Protein AF-A0A2J8T3C6-F1 (afdb_monomer_lite)

Radius of gyration: 17.34 Å; chains: 1; bounding box: 57×27×31 Å

pLDDT: mean 91.24, std 11.91, range [50.22, 98.44]

Structure (mmCIF, N/CA/C/O backbone):
data_AF-A0A2J8T3C6-F1
#
_entry.id   AF-A0A2J8T3C6-F1
#
loop_
_at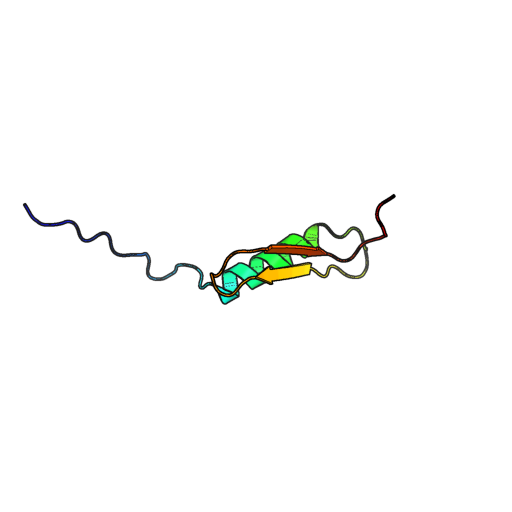om_site.group_PDB
_atom_site.id
_atom_site.type_symbol
_atom_site.label_atom_id
_atom_site.label_alt_id
_atom_site.label_comp_id
_atom_site.label_asym_id
_atom_site.label_entity_id
_atom_site.label_seq_id
_atom_site.pdbx_PDB_ins_code
_atom_site.Cartn_x
_atom_site.Cartn_y
_atom_site.Cartn_z
_atom_site.occupancy
_atom_site.B_iso_or_equiv
_atom_site.auth_seq_id
_atom_site.auth_comp_id
_atom_site.auth_asym_id
_atom_site.auth_atom_id
_atom_site.pdbx_PDB_model_num
ATOM 1 N N . MET A 1 1 ? -39.609 15.588 15.371 1.00 50.22 1 MET A N 1
ATOM 2 C CA . MET A 1 1 ? -38.488 15.332 14.444 1.00 50.22 1 MET A CA 1
ATOM 3 C C . MET A 1 1 ? -37.965 13.936 14.713 1.00 50.22 1 MET A C 1
ATOM 5 O O . MET A 1 1 ? -37.448 13.706 15.794 1.00 50.22 1 MET A O 1
ATOM 9 N N . SER A 1 2 ? -38.163 12.999 13.791 1.00 54.22 2 SER A N 1
ATOM 10 C CA . SER A 1 2 ? -37.529 11.679 13.841 1.00 54.22 2 SER A CA 1
ATOM 11 C C . SER A 1 2 ? -36.063 11.822 13.428 1.00 54.22 2 SER A C 1
ATOM 13 O O . SER A 1 2 ? -35.789 12.242 12.304 1.00 54.22 2 SER A O 1
ATOM 15 N N . GLU A 1 3 ? -35.134 11.521 14.334 1.00 59.00 3 GLU A N 1
ATOM 16 C CA . GLU A 1 3 ? -33.701 11.468 14.038 1.00 59.00 3 GLU A CA 1
ATOM 17 C C . GLU A 1 3 ? -33.436 10.403 12.966 1.00 59.00 3 GLU A C 1
AT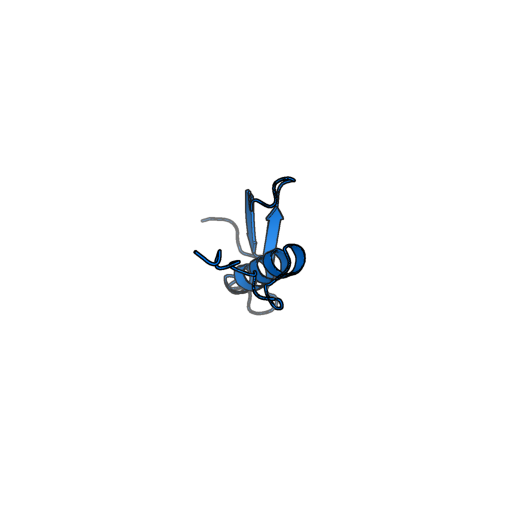OM 19 O O . GLU A 1 3 ? -33.729 9.220 13.146 1.00 59.00 3 GLU A O 1
ATOM 24 N N . VAL A 1 4 ? -32.898 10.825 11.822 1.00 64.31 4 VAL A N 1
ATOM 25 C CA . VAL A 1 4 ? -32.439 9.908 10.778 1.00 64.31 4 VAL A CA 1
ATOM 26 C C . VAL A 1 4 ? -31.107 9.327 11.246 1.00 64.31 4 VAL A C 1
ATOM 28 O O . VAL A 1 4 ? -30.065 9.971 11.156 1.00 64.31 4 VAL A O 1
ATOM 31 N N . SER A 1 5 ? -31.142 8.110 11.787 1.00 66.75 5 SER A N 1
ATOM 32 C CA . SER A 1 5 ? -29.938 7.331 12.070 1.00 66.75 5 SER A CA 1
ATOM 33 C C . SER A 1 5 ? -29.253 6.984 10.744 1.00 66.75 5 SER A C 1
ATOM 35 O O . SER A 1 5 ? -29.695 6.092 10.018 1.00 66.75 5 SER A O 1
ATOM 37 N N . CYS A 1 6 ? -28.182 7.703 10.400 1.00 64.62 6 CYS A N 1
ATOM 38 C CA . CYS A 1 6 ? -27.286 7.320 9.311 1.00 64.62 6 CYS A CA 1
ATOM 39 C C . CYS A 1 6 ? -26.549 6.033 9.706 1.00 64.62 6 CYS A C 1
ATOM 41 O O . CYS A 1 6 ? -25.479 6.075 10.317 1.00 64.62 6 CYS A O 1
ATOM 43 N N . LYS A 1 7 ? -27.136 4.877 9.387 1.00 77.56 7 LYS A N 1
ATOM 44 C CA . LYS A 1 7 ? -26.461 3.583 9.516 1.00 77.56 7 LYS A CA 1
ATOM 45 C C . LYS A 1 7 ? -25.296 3.509 8.530 1.00 77.56 7 LYS A C 1
ATOM 47 O O . LYS A 1 7 ? -25.424 3.898 7.370 1.00 77.56 7 LYS A O 1
ATOM 52 N N . LYS A 1 8 ? -24.158 2.998 9.003 1.00 77.81 8 LYS A N 1
ATOM 53 C CA . LYS A 1 8 ? -23.048 2.603 8.129 1.00 77.81 8 LYS A CA 1
ATOM 54 C C . LYS A 1 8 ? -23.530 1.470 7.216 1.00 77.81 8 LYS A C 1
ATOM 56 O O . LYS A 1 8 ? -24.416 0.715 7.608 1.00 77.81 8 LYS A O 1
ATOM 61 N N . ARG A 1 9 ? -22.975 1.382 6.001 1.00 88.12 9 ARG A N 1
ATOM 62 C CA . ARG A 1 9 ? -23.172 0.213 5.123 1.00 88.12 9 ARG A CA 1
ATOM 63 C C . ARG A 1 9 ? -22.740 -1.038 5.890 1.00 88.12 9 ARG A C 1
ATOM 65 O O . ARG A 1 9 ? -21.837 -0.925 6.706 1.00 88.12 9 ARG A O 1
ATOM 72 N N . ASP A 1 10 ? -23.353 -2.187 5.645 1.00 82.69 10 ASP A N 1
ATOM 73 C CA . ASP A 1 10 ? -22.950 -3.438 6.310 1.00 82.69 10 ASP A CA 1
ATOM 74 C C . ASP A 1 10 ? -21.794 -4.143 5.568 1.00 82.69 10 ASP A C 1
ATOM 76 O O . ASP A 1 10 ? -21.116 -4.994 6.127 1.00 82.69 10 ASP A O 1
ATOM 80 N N . ASP A 1 11 ? -21.532 -3.760 4.316 1.00 88.12 11 ASP A N 1
ATOM 81 C CA . ASP A 1 11 ? -20.535 -4.335 3.405 1.00 88.12 11 ASP A CA 1
ATOM 82 C C . ASP A 1 11 ? -19.425 -3.322 3.057 1.00 88.12 11 ASP A C 1
ATOM 84 O O . ASP A 1 11 ? -19.031 -3.156 1.897 1.00 88.12 11 ASP A O 1
ATOM 88 N N . TYR A 1 12 ? -18.955 -2.559 4.046 1.00 91.44 12 TYR A N 1
ATOM 89 C CA . TYR A 1 12 ? -17.750 -1.741 3.880 1.00 91.44 12 TYR A CA 1
ATOM 90 C C . TYR A 1 12 ? -16.496 -2.591 4.087 1.00 91.44 12 TYR A C 1
ATOM 92 O O . TYR A 1 12 ? -16.523 -3.621 4.749 1.00 91.44 12 TYR A O 1
ATOM 100 N N . LEU A 1 13 ? -15.396 -2.147 3.485 1.00 92.94 13 LEU A N 1
ATOM 101 C CA . LEU A 1 13 ? -14.127 -2.856 3.534 1.00 92.94 13 LEU A CA 1
ATOM 102 C C . LEU A 1 13 ? -13.489 -2.715 4.919 1.00 92.94 13 LEU A C 1
ATOM 104 O O . LEU A 1 13 ? -13.348 -1.592 5.417 1.00 92.94 13 LEU A O 1
ATOM 108 N N . GLU A 1 14 ? -13.067 -3.828 5.511 1.00 95.00 14 GLU A N 1
ATOM 109 C CA . GLU A 1 14 ? -12.368 -3.800 6.790 1.00 95.00 14 GLU A CA 1
ATOM 110 C C . GLU A 1 14 ? -10.919 -3.324 6.613 1.00 95.00 14 GLU A C 1
ATOM 112 O O . GLU A 1 14 ? -10.306 -3.452 5.548 1.00 95.00 14 GLU A O 1
ATOM 117 N N . TRP A 1 15 ? -10.337 -2.766 7.676 1.00 95.31 15 TRP A N 1
ATOM 118 C CA . TRP A 1 15 ? -8.990 -2.184 7.626 1.00 95.31 15 TRP A CA 1
ATOM 119 C C . TRP A 1 15 ? -7.906 -3.134 7.083 1.00 95.31 15 TRP A C 1
ATOM 121 O O . TRP A 1 15 ? -7.141 -2.705 6.215 1.00 95.31 15 TRP A O 1
ATOM 131 N N . PRO A 1 16 ? -7.814 -4.408 7.519 1.00 95.81 16 PRO A N 1
ATOM 132 C CA . PRO A 1 16 ? -6.802 -5.328 6.997 1.00 95.81 16 PRO A CA 1
ATOM 133 C C . PRO A 1 16 ? -6.948 -5.579 5.492 1.00 95.81 16 PRO A C 1
ATOM 135 O O . PRO A 1 16 ? -5.951 -5.631 4.774 1.00 95.81 16 PRO A O 1
ATOM 138 N N . GLU A 1 17 ? -8.186 -5.695 5.009 1.00 97.12 17 GLU A N 1
ATOM 139 C CA . GLU A 1 17 ? -8.496 -5.922 3.595 1.00 97.12 17 GLU A CA 1
ATOM 140 C C . GLU A 1 17 ? -8.146 -4.690 2.764 1.00 97.12 17 GLU A C 1
ATOM 142 O O . GLU A 1 17 ? -7.530 -4.810 1.706 1.00 97.12 17 GLU A O 1
ATOM 147 N N . TYR A 1 18 ? -8.454 -3.500 3.284 1.00 97.62 18 TYR A N 1
ATOM 148 C CA . TYR A 1 18 ? -8.055 -2.233 2.687 1.00 97.62 18 TYR A CA 1
ATOM 149 C C . TYR A 1 18 ? -6.533 -2.124 2.541 1.00 97.62 18 TYR A C 1
ATOM 151 O O . TYR A 1 18 ? -6.036 -1.843 1.450 1.00 97.62 18 TYR A O 1
ATOM 159 N N . PHE A 1 19 ? -5.767 -2.399 3.600 1.00 98.06 19 PHE A N 1
ATOM 160 C CA . PHE A 1 19 ? -4.304 -2.310 3.536 1.00 98.06 19 PHE A CA 1
ATOM 161 C C . PHE A 1 19 ? -3.684 -3.369 2.627 1.00 98.06 19 PHE A C 1
ATOM 163 O O . PHE A 1 19 ? -2.735 -3.072 1.896 1.00 98.06 19 PHE A O 1
ATOM 170 N N . MET A 1 20 ? -4.241 -4.580 2.619 1.00 98.19 20 MET A N 1
ATOM 171 C CA . MET A 1 20 ? -3.818 -5.624 1.692 1.00 98.19 20 MET A CA 1
ATOM 172 C C . MET A 1 20 ? -4.105 -5.215 0.241 1.00 98.19 20 MET A C 1
ATOM 174 O O . MET A 1 20 ? -3.223 -5.315 -0.611 1.00 98.19 20 MET A O 1
ATOM 178 N N . ALA A 1 21 ? -5.290 -4.666 -0.040 1.00 98.06 21 ALA A N 1
ATOM 179 C CA . ALA A 1 21 ? -5.644 -4.159 -1.364 1.00 98.06 21 ALA A CA 1
ATOM 180 C C . ALA A 1 21 ? -4.694 -3.041 -1.824 1.00 98.06 21 ALA A C 1
ATOM 182 O O . ALA A 1 21 ? -4.259 -3.043 -2.975 1.00 98.06 21 ALA A O 1
ATOM 183 N N . VAL A 1 22 ? -4.299 -2.132 -0.926 1.00 98.19 22 VAL A N 1
ATOM 184 C CA . VAL A 1 22 ? -3.297 -1.093 -1.222 1.00 98.19 22 VAL A CA 1
ATOM 185 C C . VAL A 1 22 ? -1.930 -1.699 -1.555 1.00 98.19 22 VAL A C 1
ATOM 187 O O . VAL A 1 22 ? -1.267 -1.226 -2.484 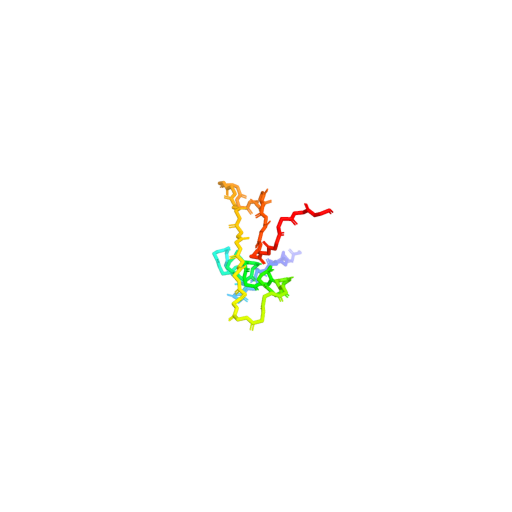1.00 98.19 22 VAL A O 1
ATOM 190 N N . ALA A 1 23 ? -1.501 -2.750 -0.849 1.00 98.25 23 ALA A N 1
ATOM 191 C CA . ALA A 1 23 ? -0.251 -3.444 -1.158 1.00 98.25 23 ALA A CA 1
ATOM 192 C C . ALA A 1 23 ? -0.295 -4.080 -2.560 1.00 98.25 23 ALA A C 1
ATOM 194 O O . ALA A 1 23 ? 0.607 -3.847 -3.365 1.00 98.25 23 ALA A O 1
ATOM 195 N N . PHE A 1 24 ? -1.374 -4.790 -2.903 1.00 98.12 24 PHE A N 1
ATOM 196 C CA . PHE A 1 24 ? -1.557 -5.365 -4.243 1.00 98.12 24 PHE A CA 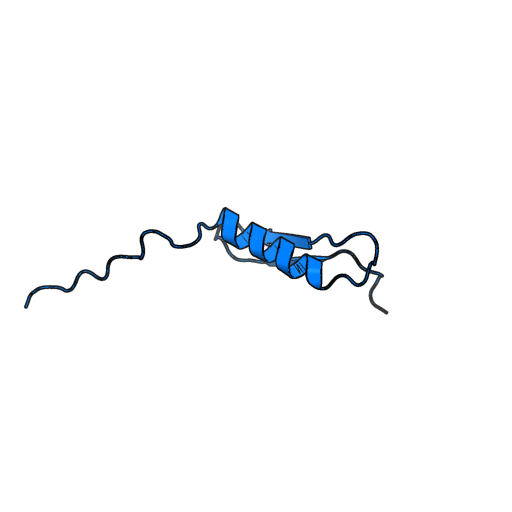1
ATOM 197 C C . PHE A 1 24 ? -1.654 -4.302 -5.340 1.00 98.12 24 PHE A C 1
ATOM 199 O O . PHE A 1 24 ? -1.082 -4.471 -6.415 1.00 98.12 24 PHE A O 1
ATOM 206 N N . LEU A 1 25 ? -2.333 -3.184 -5.079 1.00 98.06 25 LEU A N 1
ATOM 207 C CA . LEU A 1 25 ? -2.402 -2.072 -6.024 1.00 98.06 25 LEU A CA 1
ATOM 208 C C . LEU A 1 25 ? -1.018 -1.450 -6.251 1.00 98.06 25 LEU A C 1
ATOM 210 O O . LEU A 1 25 ? -0.651 -1.145 -7.383 1.00 98.06 25 LEU A O 1
ATOM 214 N N . SER A 1 26 ? -0.225 -1.311 -5.188 1.00 97.69 26 SER A N 1
ATOM 215 C CA . SER A 1 26 ? 1.144 -0.793 -5.275 1.00 97.69 26 SER A CA 1
ATOM 216 C C . SER A 1 26 ? 2.044 -1.712 -6.102 1.00 97.69 26 SER A C 1
ATOM 218 O O . SER A 1 26 ? 2.852 -1.217 -6.886 1.00 97.69 26 SER A O 1
ATOM 220 N N . ALA A 1 27 ? 1.860 -3.034 -5.996 1.00 97.88 27 ALA A N 1
ATOM 221 C CA . ALA A 1 27 ? 2.588 -4.026 -6.787 1.00 97.88 27 ALA A CA 1
ATOM 222 C C . ALA A 1 27 ? 2.454 -3.787 -8.302 1.00 97.88 27 ALA A C 1
ATOM 224 O O . ALA A 1 27 ? 3.427 -3.949 -9.034 1.00 97.88 27 ALA A O 1
ATOM 225 N N . GLN A 1 28 ? 1.290 -3.315 -8.769 1.00 96.88 28 GLN A N 1
ATOM 226 C CA . GLN A 1 28 ? 1.033 -3.036 -10.191 1.00 96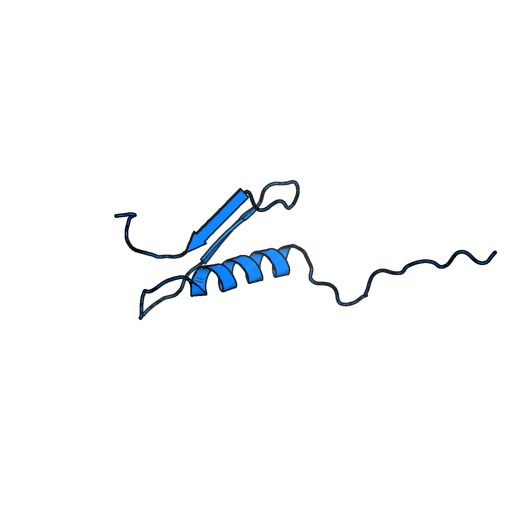.88 28 GLN A CA 1
ATOM 227 C C . GLN A 1 28 ? 1.896 -1.900 -10.767 1.00 96.88 28 GLN A C 1
ATOM 229 O O . GLN A 1 28 ? 1.927 -1.704 -11.979 1.00 96.88 28 GLN A O 1
ATOM 234 N N . ARG A 1 29 ? 2.614 -1.143 -9.925 1.00 96.50 29 ARG A N 1
ATOM 235 C CA . ARG A 1 29 ? 3.608 -0.161 -10.386 1.00 96.50 29 ARG A CA 1
ATOM 236 C C . ARG A 1 29 ? 4.959 -0.780 -10.748 1.00 96.50 29 ARG A C 1
ATOM 238 O O . ARG A 1 29 ? 5.773 -0.097 -11.377 1.00 96.50 29 ARG A O 1
ATOM 245 N N . SER A 1 30 ? 5.216 -2.025 -10.348 1.00 95.25 30 SER A N 1
ATOM 246 C CA . SER A 1 30 ? 6.437 -2.738 -10.712 1.00 95.25 30 SER A CA 1
ATOM 247 C C . SER A 1 30 ? 6.502 -2.971 -12.219 1.00 95.25 30 SER A C 1
ATOM 249 O O . SER A 1 30 ? 5.515 -3.334 -12.854 1.00 95.25 30 SER A O 1
ATOM 251 N N . LYS A 1 31 ? 7.689 -2.754 -12.792 1.00 95.62 31 LYS A N 1
ATOM 252 C CA . LYS A 1 31 ? 7.986 -3.022 -14.209 1.00 95.62 31 LYS A CA 1
ATOM 253 C C . LYS A 1 31 ? 8.661 -4.381 -14.421 1.00 95.62 31 LYS A C 1
ATOM 255 O O . LYS A 1 31 ? 9.041 -4.688 -15.547 1.00 95.62 31 LYS A O 1
ATOM 260 N N . ASP A 1 32 ? 8.869 -5.157 -13.357 1.00 94.94 32 ASP A N 1
ATOM 261 C CA . ASP A 1 32 ? 9.438 -6.500 -13.462 1.00 94.94 32 ASP A CA 1
ATOM 262 C C . ASP A 1 32 ? 8.439 -7.417 -14.196 1.00 94.94 32 ASP A C 1
ATOM 264 O O . ASP A 1 32 ? 7.294 -7.542 -13.752 1.00 94.94 32 ASP A O 1
ATOM 268 N N . PRO A 1 33 ? 8.833 -8.045 -15.322 1.00 93.81 33 PRO A N 1
ATOM 269 C CA . PRO A 1 33 ? 7.943 -8.896 -16.109 1.00 93.81 33 PRO A CA 1
ATOM 270 C C . PRO A 1 33 ? 7.620 -10.235 -15.432 1.00 93.81 33 PRO A C 1
ATOM 272 O O . PRO A 1 33 ? 6.664 -10.895 -15.833 1.00 93.81 33 PRO A O 1
ATOM 275 N N . ASN A 1 34 ? 8.396 -10.650 -14.428 1.00 95.94 34 ASN A N 1
ATOM 276 C CA . ASN A 1 34 ? 8.252 -11.958 -13.790 1.00 95.94 34 ASN A CA 1
ATOM 277 C C . ASN A 1 34 ? 7.432 -11.886 -12.502 1.00 95.94 34 ASN A C 1
ATOM 279 O O . ASN A 1 34 ? 6.649 -12.790 -12.220 1.00 95.94 34 ASN A O 1
ATOM 283 N N . SER A 1 35 ? 7.635 -10.837 -11.700 1.00 95.81 35 SER A N 1
ATOM 284 C CA . SER A 1 35 ? 7.020 -10.731 -10.377 1.00 95.81 35 SER A CA 1
ATOM 285 C C . SER A 1 35 ? 6.600 -9.302 -10.042 1.00 95.81 35 SER A C 1
ATOM 287 O O . SER A 1 35 ? 7.361 -8.358 -10.236 1.00 95.81 35 SER A O 1
ATOM 289 N N . GLN A 1 36 ? 5.391 -9.132 -9.503 1.00 97.62 36 GLN A N 1
ATOM 290 C CA . GLN A 1 36 ? 4.900 -7.850 -8.999 1.00 97.62 36 GLN A CA 1
ATOM 291 C C . GLN A 1 36 ? 4.559 -8.008 -7.522 1.00 97.62 36 GLN A C 1
ATOM 293 O O . GLN A 1 36 ? 3.581 -8.659 -7.157 1.00 97.62 36 GLN A O 1
ATOM 298 N N . VAL A 1 37 ? 5.387 -7.416 -6.668 1.00 98.06 37 VAL A N 1
ATOM 299 C CA . VAL A 1 37 ? 5.242 -7.456 -5.213 1.00 98.06 37 VAL A CA 1
ATOM 300 C C . VAL A 1 37 ? 5.073 -6.036 -4.711 1.00 98.06 37 VAL A C 1
ATOM 302 O O . VAL A 1 37 ? 5.792 -5.130 -5.131 1.00 98.06 37 VAL A O 1
ATOM 305 N N . GLY A 1 38 ? 4.128 -5.845 -3.797 1.00 98.19 38 GLY A N 1
ATOM 306 C CA . GLY A 1 38 ? 3.873 -4.568 -3.151 1.00 98.19 38 GLY A CA 1
ATOM 307 C C . GLY A 1 38 ? 3.854 -4.704 -1.638 1.00 98.19 38 GLY A C 1
ATOM 308 O O . GLY A 1 38 ? 3.619 -5.781 -1.092 1.00 98.19 38 GLY A O 1
ATOM 309 N N . ALA A 1 39 ? 4.124 -3.595 -0.963 1.00 98.31 39 ALA A N 1
ATOM 310 C CA . ALA A 1 39 ? 4.155 -3.502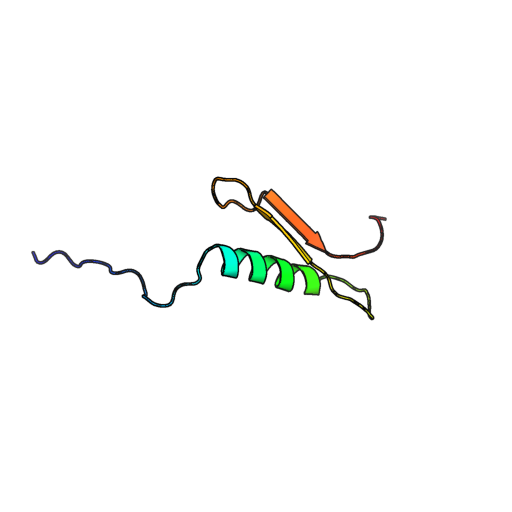 0.486 1.00 98.31 39 ALA A CA 1
ATOM 311 C C . ALA A 1 39 ? 3.420 -2.239 0.942 1.00 98.31 39 ALA A C 1
ATOM 313 O O . ALA A 1 39 ? 3.508 -1.189 0.303 1.00 98.31 39 ALA A O 1
ATOM 314 N N . CYS A 1 40 ? 2.721 -2.342 2.069 1.00 98.44 40 CYS A N 1
ATOM 315 C CA . CYS A 1 40 ? 2.046 -1.231 2.729 1.00 98.44 40 CYS A CA 1
ATOM 316 C C . CYS A 1 40 ? 2.419 -1.254 4.216 1.00 98.44 40 CYS A C 1
ATOM 318 O O . CYS A 1 40 ? 2.192 -2.255 4.893 1.00 98.44 40 CYS A O 1
ATOM 320 N N . ILE A 1 41 ? 3.003 -0.165 4.718 1.00 98.06 41 ILE A N 1
ATOM 321 C CA . ILE A 1 41 ? 3.376 0.007 6.126 1.00 98.06 41 ILE A CA 1
ATOM 322 C C . ILE A 1 41 ? 2.347 0.925 6.777 1.00 98.06 41 ILE A C 1
ATOM 324 O O . ILE A 1 41 ? 2.098 2.039 6.307 1.00 98.06 41 ILE A O 1
ATOM 328 N N . VAL A 1 42 ? 1.769 0.455 7.877 1.00 98.19 42 VAL A N 1
ATOM 329 C CA . VAL A 1 42 ? 0.680 1.121 8.592 1.00 98.19 42 VAL A CA 1
ATOM 330 C C . VAL A 1 42 ? 1.080 1.298 10.053 1.00 98.19 42 VAL A C 1
ATOM 332 O O . VAL A 1 42 ? 1.712 0.417 10.635 1.00 98.19 42 VAL A O 1
ATOM 335 N N . ASN A 1 43 ? 0.741 2.443 10.643 1.00 97.50 43 ASN A N 1
ATOM 336 C CA . ASN A 1 43 ? 0.960 2.698 12.066 1.00 97.50 43 ASN A CA 1
ATOM 337 C C . ASN A 1 43 ? -0.206 2.184 12.941 1.00 97.50 43 ASN A C 1
ATOM 339 O O . ASN A 1 43 ? -1.227 1.715 12.443 1.00 97.50 43 ASN A O 1
ATOM 343 N N . SER A 1 44 ? -0.081 2.321 14.263 1.00 97.50 44 SER A N 1
ATOM 344 C CA . SER A 1 44 ? -1.115 1.918 15.232 1.00 97.50 44 SER A CA 1
ATOM 345 C C . SER A 1 44 ? -2.422 2.718 15.146 1.00 97.50 44 SER A C 1
ATOM 347 O O . SER A 1 44 ? -3.424 2.312 15.724 1.00 97.50 44 SER A O 1
ATOM 349 N N . GLU A 1 45 ? -2.430 3.845 14.432 1.00 97.31 45 GLU A N 1
ATOM 350 C CA . GLU A 1 45 ? -3.615 4.676 14.191 1.00 97.31 45 GLU A CA 1
ATOM 351 C C . GLU A 1 45 ? -4.302 4.344 12.854 1.00 97.31 45 GLU A C 1
ATOM 353 O O . GLU A 1 45 ? -5.127 5.126 12.381 1.00 97.31 45 GLU A O 1
ATOM 358 N N . ASN A 1 46 ? -3.957 3.214 12.222 1.00 96.00 46 ASN A N 1
ATOM 359 C CA . ASN A 1 46 ? -4.457 2.806 10.903 1.00 96.00 46 ASN A CA 1
ATOM 360 C C . ASN A 1 46 ? -4.161 3.831 9.790 1.00 96.00 46 ASN A C 1
ATOM 362 O O . ASN A 1 46 ? -4.913 3.968 8.824 1.00 96.00 46 ASN A O 1
ATOM 366 N N . LYS A 1 47 ? -3.041 4.555 9.899 1.00 96.88 47 LYS A N 1
ATOM 367 C CA . LYS A 1 47 ? -2.556 5.474 8.863 1.00 96.88 47 LYS A CA 1
ATOM 368 C C . LYS A 1 47 ? -1.417 4.828 8.092 1.00 96.88 47 LYS A C 1
ATOM 370 O O . LYS A 1 47 ? -0.472 4.299 8.679 1.00 96.88 47 LYS A O 1
ATOM 375 N N . ILE A 1 48 ? -1.495 4.910 6.768 1.00 97.88 48 ILE A N 1
ATOM 376 C CA . ILE A 1 48 ? -0.428 4.463 5.874 1.00 97.88 48 ILE A CA 1
ATOM 377 C C . ILE A 1 48 ? 0.737 5.445 6.004 1.00 97.88 48 ILE A C 1
ATOM 379 O O . ILE A 1 48 ? 0.576 6.639 5.759 1.00 97.88 48 ILE A O 1
ATOM 383 N N . VAL A 1 49 ? 1.903 4.935 6.393 1.00 97.94 49 VAL A N 1
ATOM 384 C CA . VAL A 1 49 ? 3.137 5.725 6.563 1.00 97.94 49 VAL A CA 1
ATOM 385 C C . VAL A 1 49 ? 4.187 5.406 5.501 1.00 97.94 49 VAL A C 1
ATOM 387 O O . VAL A 1 49 ? 5.170 6.128 5.368 1.00 97.94 49 VAL A O 1
ATOM 390 N N . GLY A 1 50 ? 3.974 4.349 4.718 1.00 98.00 50 GLY A N 1
ATOM 391 C CA . GLY A 1 50 ? 4.835 3.999 3.598 1.00 98.00 50 GLY A CA 1
ATOM 392 C C . GLY A 1 50 ? 4.169 2.998 2.664 1.00 98.00 50 GLY A C 1
ATOM 393 O O . GLY A 1 50 ? 3.431 2.118 3.103 1.00 98.00 50 GLY A O 1
ATOM 394 N N . ILE A 1 51 ? 4.457 3.130 1.374 1.00 98.19 51 ILE A N 1
ATOM 395 C CA . ILE A 1 51 ? 4.082 2.171 0.332 1.00 98.19 51 ILE A CA 1
ATOM 396 C C . ILE A 1 51 ? 5.315 1.853 -0.506 1.00 98.19 51 ILE A C 1
ATOM 398 O O . ILE A 1 51 ? 6.197 2.698 -0.666 1.00 98.19 51 ILE A O 1
ATOM 402 N N . GLY A 1 52 ? 5.377 0.644 -1.047 1.00 97.81 52 GLY A N 1
ATOM 403 C CA . GLY A 1 52 ? 6.504 0.211 -1.862 1.00 97.81 52 GLY A CA 1
ATOM 404 C C . GLY A 1 52 ? 6.127 -0.898 -2.829 1.00 97.81 52 GLY A C 1
ATOM 405 O O . GLY A 1 52 ? 5.079 -1.530 -2.698 1.00 97.81 52 GLY A O 1
ATOM 406 N N . TYR A 1 53 ? 6.999 -1.116 -3.805 1.00 98.19 53 TYR A N 1
ATOM 407 C CA . TYR A 1 53 ? 6.928 -2.213 -4.762 1.00 98.19 53 TYR A CA 1
ATOM 408 C C . TYR A 1 53 ? 8.339 -2.606 -5.211 1.00 98.19 53 TYR A C 1
ATOM 410 O O . TYR A 1 53 ? 9.281 -1.826 -5.046 1.00 98.19 53 TYR A O 1
ATOM 418 N N . ASN A 1 54 ? 8.508 -3.814 -5.752 1.00 96.44 54 ASN A N 1
ATOM 419 C CA . ASN A 1 54 ? 9.801 -4.262 -6.274 1.00 96.44 54 ASN A CA 1
ATOM 420 C C . ASN A 1 54 ? 10.215 -3.447 -7.514 1.00 96.44 54 ASN A C 1
ATOM 422 O O . ASN A 1 54 ? 9.414 -3.211 -8.415 1.00 96.44 54 ASN A O 1
ATOM 426 N N . GLY A 1 55 ? 11.476 -3.022 -7.580 1.00 94.69 55 GLY A N 1
ATOM 427 C CA . GLY A 1 55 ? 11.994 -2.241 -8.700 1.00 94.69 55 GLY A CA 1
ATOM 428 C C . GLY A 1 55 ? 13.492 -1.975 -8.587 1.00 94.69 55 GLY A C 1
ATOM 429 O O . GLY A 1 55 ? 14.108 -2.250 -7.559 1.00 94.69 55 GLY A O 1
ATOM 430 N N . MET A 1 56 ? 14.075 -1.450 -9.664 1.00 90.88 56 MET A N 1
ATOM 431 C CA . MET A 1 56 ? 15.482 -1.038 -9.684 1.00 90.88 56 MET A CA 1
ATOM 432 C C . MET A 1 56 ? 15.708 0.185 -8.776 1.00 90.88 56 MET A C 1
ATOM 434 O O . MET A 1 56 ? 14.763 0.951 -8.565 1.00 90.88 56 MET A O 1
ATOM 438 N N . PRO A 1 57 ? 16.936 0.397 -8.256 1.00 92.44 57 PRO A N 1
ATOM 439 C CA . PRO A 1 57 ? 17.271 1.594 -7.490 1.00 92.44 57 PRO A CA 1
ATOM 440 C C . PRO A 1 57 ? 16.933 2.878 -8.250 1.00 92.44 57 PRO A C 1
ATOM 442 O O . PRO A 1 57 ? 16.968 2.908 -9.481 1.00 92.44 57 PRO A O 1
ATOM 445 N N . ASN A 1 58 ? 16.635 3.941 -7.505 1.00 87.38 58 ASN A N 1
ATOM 446 C CA . ASN A 1 58 ? 16.389 5.253 -8.091 1.00 87.38 58 ASN A CA 1
ATOM 447 C C . ASN A 1 58 ? 17.635 5.714 -8.862 1.00 87.38 58 ASN A C 1
ATOM 449 O O . ASN A 1 58 ? 18.734 5.717 -8.303 1.00 87.38 58 ASN A O 1
ATOM 453 N N . GLY A 1 59 ? 17.438 6.064 -10.133 1.00 75.38 59 GLY A N 1
ATOM 454 C CA . GLY A 1 59 ? 18.442 6.656 -11.018 1.00 75.38 59 GLY A CA 1
ATOM 455 C C . GLY A 1 59 ? 18.222 8.146 -11.187 1.00 75.38 59 GLY A C 1
ATOM 456 O O . GLY A 1 59 ? 17.040 8.562 -11.156 1.00 75.38 59 GLY A O 1
#

Foldseek 3Di:
DDDDPPDDDPPDDDLVRVQVVQQQVQQVPEPDPPGRGKHFDADPVSDTPDIDIDDDDDD

Organism: Pongo abelii (NCBI:txid9601)

Sequence (59 aa):
MSEVSCKKRDDYLEWPEYFMAVAFLSAQRSKDPNSQVGACIVNSENKIVGIGYNGMPNG

Secondary structure (DSSP, 8-state):
------PPPSSPPPHHHHHHHHHHHHHTT---SS---EEEEE-TTS-EEEEEE--PPP-

InterPro domains:
  IPR002125 Cytidine and deoxycytidylate deaminase domain [PF00383] (14-58)
  IPR002125 Cytidine and deoxycytidylate deaminase domain [PS51747] (14-59)
  IPR015517 Deoxycytidylate deaminase-related [PTHR11086] (5-59)
  IPR016193 Cytidine deaminase-like [SSF53927] (17-58)